Protein AF-A0A135UKJ0-F1 (afdb_monomer_lite)

Organism: NCBI:txid1209931

Radius of gyration: 21.59 Å; chains: 1; bounding box: 46×54×34 Å

Structure (mmCIF, N/CA/C/O backbone):
data_AF-A0A135UKJ0-F1
#
_entry.id   AF-A0A135UKJ0-F1
#
loop_
_atom_site.group_PDB
_atom_site.id
_atom_site.type_symbol
_atom_site.label_atom_id
_atom_site.label_alt_id
_atom_site.label_comp_id
_atom_site.label_asym_id
_atom_site.label_entity_id
_atom_site.label_seq_id
_atom_site.pdbx_PDB_ins_code
_atom_site.Cartn_x
_atom_site.Cartn_y
_atom_site.Cartn_z
_atom_site.occupancy
_atom_site.B_iso_or_equiv
_atom_site.auth_seq_id
_atom_site.auth_comp_id
_atom_site.auth_asym_id
_atom_site.auth_atom_id
_atom_site.pdbx_PDB_model_num
ATOM 1 N N . MET A 1 1 ? 8.099 -4.343 -18.637 1.00 76.00 1 MET A N 1
ATOM 2 C CA . MET A 1 1 ? 8.514 -3.409 -17.574 1.00 76.00 1 MET A CA 1
ATOM 3 C C . MET A 1 1 ? 10.024 -3.492 -17.488 1.00 76.00 1 MET A C 1
ATOM 5 O O . MET A 1 1 ? 10.538 -4.606 -17.443 1.00 76.00 1 MET A O 1
ATOM 9 N N . ASP A 1 2 ? 10.725 -2.365 -17.555 1.00 90.50 2 ASP A N 1
ATOM 10 C CA . ASP A 1 2 ? 12.188 -2.370 -17.509 1.00 90.50 2 ASP A CA 1
ATOM 11 C C . ASP A 1 2 ? 12.687 -2.752 -16.116 1.00 90.50 2 ASP A C 1
ATOM 13 O O . ASP A 1 2 ? 12.006 -2.532 -15.112 1.00 90.50 2 ASP A O 1
ATOM 17 N N . ARG A 1 3 ? 13.901 -3.310 -16.031 1.00 92.75 3 ARG A N 1
ATOM 18 C CA . ARG A 1 3 ? 14.495 -3.736 -14.752 1.00 92.75 3 ARG A CA 1
ATOM 19 C C . ARG A 1 3 ? 14.496 -2.612 -13.714 1.00 92.75 3 ARG A C 1
ATOM 21 O O . ARG A 1 3 ? 14.217 -2.866 -12.547 1.00 92.75 3 ARG A O 1
ATOM 28 N N . GLN A 1 4 ? 14.811 -1.390 -14.138 1.00 94.31 4 GLN A N 1
ATOM 29 C CA . GLN A 1 4 ? 14.824 -0.219 -13.264 1.00 94.31 4 GLN A CA 1
ATOM 30 C C . GLN A 1 4 ? 13.425 0.074 -12.705 1.00 94.31 4 GLN A C 1
ATOM 32 O O . GLN A 1 4 ? 13.258 0.200 -11.496 1.00 94.31 4 GLN A O 1
ATOM 37 N N . THR A 1 5 ? 12.407 0.059 -13.564 1.00 94.75 5 THR A N 1
ATOM 38 C CA . THR A 1 5 ? 11.009 0.248 -13.168 1.00 94.75 5 THR A CA 1
ATOM 39 C C . THR A 1 5 ? 10.526 -0.847 -12.216 1.00 94.75 5 THR A C 1
ATOM 41 O O . THR A 1 5 ? 9.809 -0.554 -11.264 1.00 94.75 5 THR A O 1
ATOM 44 N N . ILE A 1 6 ? 10.945 -2.103 -12.415 1.00 94.69 6 ILE A N 1
ATOM 45 C CA . ILE A 1 6 ? 10.629 -3.201 -11.484 1.00 94.69 6 ILE A CA 1
ATOM 46 C C . ILE A 1 6 ? 11.236 -2.926 -10.101 1.00 94.69 6 ILE A C 1
ATOM 48 O O . ILE A 1 6 ? 10.567 -3.104 -9.084 1.00 94.69 6 ILE A O 1
ATOM 52 N N . ILE A 1 7 ? 12.491 -2.472 -10.050 1.00 95.69 7 ILE A N 1
ATOM 53 C CA . ILE A 1 7 ? 13.176 -2.140 -8.792 1.00 95.69 7 ILE A CA 1
ATOM 54 C C . ILE A 1 7 ? 12.447 -1.018 -8.054 1.00 95.69 7 ILE A C 1
ATOM 56 O O . ILE A 1 7 ? 12.225 -1.122 -6.848 1.00 95.69 7 ILE A O 1
ATOM 60 N N . GLU A 1 8 ? 12.081 0.045 -8.765 1.00 97.25 8 GLU A N 1
ATOM 61 C CA . GLU A 1 8 ? 11.347 1.179 -8.202 1.00 97.25 8 GLU A CA 1
ATOM 62 C C . GLU A 1 8 ? 9.970 0.755 -7.697 1.00 97.25 8 GLU A C 1
ATOM 64 O O . GLU A 1 8 ? 9.624 1.047 -6.555 1.00 97.25 8 GLU A O 1
ATOM 69 N N . THR A 1 9 ? 9.239 -0.028 -8.491 1.00 96.94 9 THR A N 1
ATOM 70 C CA . THR A 1 9 ? 7.916 -0.545 -8.116 1.00 96.94 9 THR A CA 1
ATOM 71 C C . THR A 1 9 ? 7.996 -1.399 -6.851 1.00 96.94 9 THR A C 1
ATOM 73 O O . THR A 1 9 ? 7.266 -1.152 -5.894 1.00 96.94 9 THR A O 1
ATOM 76 N N . ASN A 1 10 ? 8.925 -2.359 -6.788 1.00 96.62 10 ASN A N 1
ATOM 77 C CA . ASN A 1 10 ? 9.094 -3.207 -5.606 1.00 96.62 10 ASN A CA 1
ATOM 78 C C . ASN A 1 10 ? 9.529 -2.398 -4.375 1.00 96.62 10 ASN A C 1
ATOM 80 O O . ASN A 1 10 ? 9.080 -2.678 -3.266 1.00 96.62 10 ASN A O 1
ATOM 84 N N . ARG A 1 11 ? 10.371 -1.369 -4.548 1.00 97.69 11 ARG A N 1
ATOM 85 C CA . ARG A 1 11 ? 10.731 -0.452 -3.456 1.00 97.69 11 ARG A CA 1
ATOM 86 C C . ARG A 1 11 ? 9.492 0.257 -2.916 1.00 97.69 11 ARG A C 1
ATOM 88 O O . ARG A 1 11 ? 9.287 0.243 -1.707 1.00 97.69 11 ARG A O 1
ATOM 95 N N . SER A 1 12 ? 8.671 0.829 -3.792 1.00 98.12 12 SER A N 1
ATOM 96 C CA . SER A 1 12 ? 7.433 1.504 -3.398 1.00 98.12 12 SER A CA 1
ATOM 97 C C . SER A 1 12 ? 6.467 0.559 -2.685 1.00 98.12 12 SER A C 1
ATOM 99 O O . SER A 1 12 ? 5.923 0.934 -1.652 1.00 98.12 12 SER A O 1
ATOM 101 N N . LEU A 1 13 ? 6.303 -0.679 -3.169 1.00 98.00 13 LEU A N 1
ATOM 102 C CA . LEU A 1 13 ? 5.455 -1.683 -2.514 1.00 98.00 13 LEU A CA 1
ATOM 103 C C . LEU A 1 13 ? 5.910 -1.974 -1.081 1.00 98.00 13 LEU A C 1
ATOM 105 O O . LEU A 1 13 ? 5.085 -2.011 -0.172 1.00 98.00 13 LEU A O 1
ATOM 109 N N . ARG A 1 14 ? 7.220 -2.130 -0.862 1.00 97.94 14 ARG A N 1
ATOM 110 C CA . ARG A 1 14 ? 7.784 -2.340 0.481 1.00 97.94 14 ARG A CA 1
ATOM 111 C C . ARG A 1 14 ? 7.573 -1.132 1.382 1.00 97.94 14 ARG A C 1
ATOM 113 O O . ARG A 1 14 ? 7.182 -1.300 2.529 1.00 97.94 14 ARG A O 1
ATOM 120 N N . THR A 1 15 ? 7.785 0.077 0.863 1.00 98.25 15 THR A N 1
ATOM 121 C CA . THR A 1 15 ? 7.515 1.309 1.614 1.00 98.25 15 THR A CA 1
ATOM 122 C C . THR A 1 15 ? 6.053 1.383 2.044 1.00 98.25 15 THR A C 1
ATOM 124 O O . THR A 1 15 ? 5.790 1.643 3.210 1.00 98.25 15 THR A O 1
ATOM 127 N N . ILE A 1 16 ? 5.109 1.095 1.143 1.00 98.19 16 ILE A N 1
ATOM 128 C CA . ILE A 1 16 ? 3.678 1.114 1.473 1.00 98.19 16 ILE A CA 1
ATOM 129 C C . ILE A 1 16 ? 3.360 0.095 2.571 1.00 98.19 16 ILE A C 1
ATOM 131 O O . ILE A 1 16 ? 2.694 0.448 3.537 1.00 98.19 16 ILE A O 1
ATOM 135 N N . LYS A 1 17 ? 3.859 -1.143 2.461 1.00 97.75 17 LYS A N 1
ATOM 136 C CA . LYS A 1 17 ? 3.644 -2.179 3.486 1.00 97.75 17 LYS A CA 1
ATOM 137 C C . LYS A 1 17 ? 4.150 -1.741 4.860 1.00 97.75 17 LYS A C 1
ATOM 139 O O . LYS A 1 17 ? 3.398 -1.824 5.824 1.00 97.75 17 LYS A O 1
ATOM 144 N N . ASN A 1 18 ? 5.364 -1.198 4.926 1.00 98.44 18 ASN A N 1
ATOM 145 C CA . ASN A 1 18 ? 5.946 -0.715 6.178 1.00 98.44 18 ASN A CA 1
ATOM 146 C C . ASN A 1 18 ? 5.140 0.450 6.782 1.00 98.44 18 ASN A C 1
ATOM 148 O O . ASN A 1 18 ? 4.948 0.507 7.993 1.00 98.44 18 ASN A O 1
ATOM 152 N N . GLU A 1 19 ? 4.657 1.387 5.959 1.00 98.44 19 GLU A N 1
ATOM 153 C CA . GLU A 1 19 ? 3.818 2.484 6.457 1.00 98.44 19 GLU A CA 1
ATOM 154 C C . GLU A 1 19 ? 2.450 1.984 6.940 1.00 98.44 19 GLU A C 1
ATOM 156 O O . GLU A 1 19 ? 1.958 2.468 7.957 1.00 98.44 19 GLU A O 1
ATOM 161 N N . LEU A 1 20 ? 1.852 0.984 6.281 1.00 98.38 20 LEU A N 1
ATOM 162 C CA . LEU A 1 20 ? 0.625 0.344 6.768 1.00 98.38 20 LEU A CA 1
ATOM 163 C C . LEU A 1 20 ? 0.839 -0.325 8.135 1.00 98.38 20 LEU A C 1
ATOM 165 O O . LEU A 1 20 ? 0.008 -0.150 9.023 1.00 98.38 20 LEU A O 1
ATOM 169 N N . GLU A 1 21 ? 1.958 -1.029 8.330 1.00 98.12 21 GLU A N 1
ATOM 170 C CA . GLU A 1 21 ? 2.328 -1.625 9.625 1.00 98.12 21 GLU A CA 1
ATOM 171 C C . GLU A 1 21 ? 2.502 -0.552 10.711 1.00 98.12 21 GLU A C 1
ATOM 173 O O . GLU A 1 21 ? 1.949 -0.670 11.801 1.00 98.12 21 GLU A O 1
ATOM 178 N N . ASN A 1 22 ? 3.189 0.546 10.392 1.00 98.50 22 ASN A N 1
ATOM 179 C CA . ASN A 1 22 ? 3.399 1.676 11.300 1.00 98.50 22 ASN A CA 1
ATOM 180 C C . ASN A 1 22 ? 2.079 2.364 11.701 1.00 98.50 22 ASN A C 1
ATOM 182 O O . ASN A 1 22 ? 1.904 2.783 12.847 1.00 98.50 22 ASN A O 1
ATOM 186 N N . LEU A 1 23 ? 1.135 2.506 10.765 1.00 98.38 23 LEU A N 1
ATOM 187 C CA . LEU A 1 23 ? -0.189 3.069 11.048 1.00 98.38 23 LEU A CA 1
ATOM 188 C C . LEU A 1 23 ? -1.036 2.138 11.920 1.00 98.38 23 LEU A C 1
ATOM 190 O O . LEU A 1 23 ? -1.756 2.630 12.794 1.00 98.38 23 LEU A O 1
ATOM 194 N N . LEU A 1 24 ? -0.939 0.825 11.702 1.00 98.19 24 LEU A N 1
ATOM 195 C CA . LEU A 1 24 ? -1.595 -0.181 12.534 1.00 98.19 24 LEU A CA 1
ATOM 196 C C . LEU A 1 24 ? -1.035 -0.160 13.963 1.00 98.19 24 LEU A C 1
ATOM 198 O O . LEU A 1 24 ? -1.805 -0.081 14.914 1.00 98.19 24 LEU A O 1
ATOM 202 N N . GLU A 1 25 ? 0.292 -0.142 14.124 1.00 98.12 25 GLU A N 1
ATOM 203 C CA . GLU A 1 25 ? 0.959 -0.112 15.436 1.00 98.12 25 GLU A CA 1
ATOM 204 C C . GLU A 1 25 ? 0.582 1.134 16.253 1.00 98.12 25 GLU A C 1
ATOM 206 O O . GLU A 1 25 ? 0.397 1.075 17.468 1.00 98.12 25 GLU A O 1
ATOM 211 N N . LYS A 1 26 ? 0.390 2.270 15.577 1.00 98.31 26 LYS A N 1
ATOM 212 C CA . LYS A 1 26 ? -0.083 3.519 16.193 1.00 98.31 26 LYS A CA 1
ATOM 213 C C . LYS A 1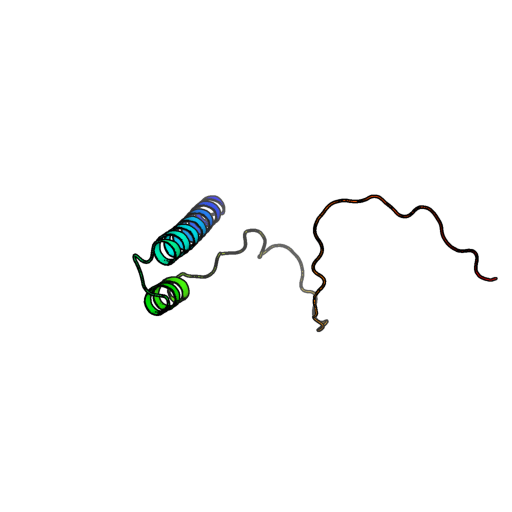 26 ? -1.586 3.535 16.488 1.00 98.31 26 LYS A C 1
ATOM 215 O O . LYS A 1 26 ? -2.067 4.510 17.063 1.00 98.31 26 LYS A O 1
ATOM 220 N N . GLY A 1 27 ? -2.333 2.512 16.071 1.00 97.19 27 GLY A N 1
ATOM 221 C CA . GLY A 1 27 ? -3.787 2.436 16.217 1.00 97.19 27 GLY A CA 1
ATOM 222 C C . GLY A 1 27 ? -4.556 3.435 15.345 1.00 97.19 27 GLY A C 1
ATOM 223 O O . GLY A 1 27 ? -5.700 3.758 15.654 1.00 97.19 27 GLY A O 1
ATOM 224 N N . VAL A 1 28 ? -3.938 3.959 14.278 1.00 98.44 28 VAL A N 1
ATOM 225 C CA . VAL A 1 28 ? -4.591 4.893 13.338 1.00 98.44 28 VAL A CA 1
ATOM 226 C C . VAL A 1 28 ? -5.568 4.152 12.427 1.00 98.44 28 VAL A C 1
ATOM 228 O O . VAL A 1 28 ? -6.607 4.697 12.056 1.00 98.44 28 VAL A O 1
ATOM 231 N N . ILE A 1 29 ? -5.236 2.909 12.075 1.00 98.00 29 ILE A N 1
ATOM 232 C CA . ILE A 1 29 ? -6.086 2.002 11.300 1.00 98.00 29 ILE A CA 1
ATOM 233 C C . ILE A 1 29 ? -6.362 0.733 12.112 1.00 98.00 29 ILE A C 1
ATOM 235 O O . ILE A 1 29 ? -5.556 0.352 12.959 1.00 98.00 29 ILE A O 1
ATOM 239 N N . SER A 1 30 ? -7.503 0.090 11.862 1.00 98.31 30 SER A N 1
ATOM 240 C CA . SER A 1 30 ? -7.832 -1.209 12.455 1.00 98.31 30 SER A CA 1
ATOM 241 C C . SER A 1 30 ? -7.114 -2.356 11.740 1.00 98.31 30 SER A C 1
ATOM 243 O O . SER A 1 30 ? -6.664 -2.204 10.602 1.00 98.31 30 SER A O 1
ATOM 245 N N . GLU A 1 31 ? -7.065 -3.520 12.389 1.00 97.50 31 GLU A N 1
ATOM 246 C CA . GLU A 1 31 ? -6.520 -4.755 11.810 1.00 97.50 31 GLU A CA 1
ATOM 247 C C . GLU A 1 31 ? -7.258 -5.149 10.519 1.00 97.50 31 GLU A C 1
ATOM 249 O O . GLU A 1 31 ? -6.618 -5.358 9.494 1.00 97.50 31 GLU A O 1
ATOM 254 N N . ASP A 1 32 ? -8.596 -5.073 10.495 1.00 97.88 32 ASP A N 1
ATOM 255 C CA . ASP A 1 32 ? -9.383 -5.331 9.276 1.00 97.88 32 ASP A CA 1
ATOM 256 C C . ASP A 1 32 ? -9.018 -4.388 8.113 1.00 97.88 32 ASP A C 1
ATOM 258 O O . ASP A 1 32 ? -9.005 -4.780 6.942 1.00 97.88 32 ASP A O 1
ATOM 262 N N . ALA A 1 33 ? -8.740 -3.115 8.421 1.00 97.50 33 ALA A N 1
ATOM 263 C CA . ALA A 1 33 ? -8.360 -2.127 7.418 1.00 97.50 33 ALA A CA 1
ATOM 264 C C . ALA A 1 33 ? -6.942 -2.388 6.897 1.00 97.50 33 ALA A C 1
ATOM 266 O O . ALA A 1 33 ? -6.710 -2.272 5.691 1.00 97.50 33 ALA A O 1
AT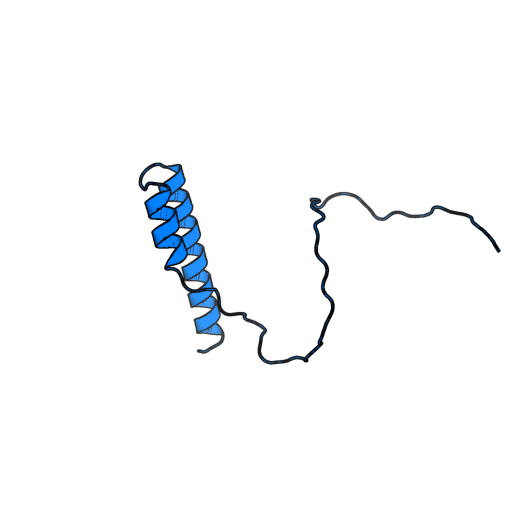OM 267 N N . TYR A 1 34 ? -6.015 -2.766 7.783 1.00 98.25 34 TYR A N 1
ATOM 268 C CA . TYR A 1 34 ? -4.680 -3.218 7.405 1.00 98.25 34 TYR A CA 1
ATOM 269 C C . TYR A 1 34 ? -4.763 -4.425 6.471 1.00 98.25 34 TYR A C 1
ATOM 271 O O . TYR A 1 34 ? -4.221 -4.352 5.373 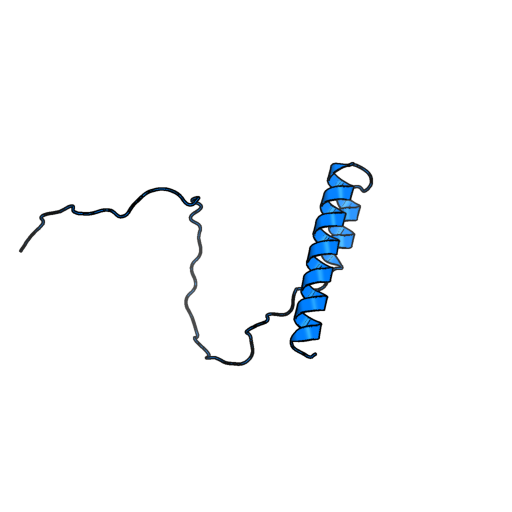1.00 98.25 34 TYR A O 1
ATOM 279 N N . ASP A 1 35 ? -5.496 -5.475 6.843 1.00 97.75 35 ASP A N 1
ATOM 280 C CA . ASP A 1 35 ? -5.610 -6.703 6.052 1.00 97.75 35 ASP A CA 1
ATOM 281 C C . ASP A 1 35 ? -6.220 -6.442 4.677 1.00 97.75 35 ASP A C 1
ATOM 283 O O . ASP A 1 35 ? -5.691 -6.893 3.659 1.00 97.75 35 ASP A O 1
ATOM 287 N N . SER A 1 36 ? -7.298 -5.656 4.623 1.00 97.75 36 SER A N 1
ATOM 288 C CA . SER A 1 36 ? -7.941 -5.269 3.367 1.00 97.75 36 SER A CA 1
ATOM 289 C C . SER A 1 36 ? -6.979 -4.499 2.456 1.00 97.75 36 SER A C 1
ATOM 291 O O . SER A 1 36 ? -6.781 -4.870 1.298 1.00 97.75 36 SER A O 1
ATOM 293 N N . MET A 1 37 ? -6.307 -3.466 2.977 1.00 96.94 37 MET A N 1
ATOM 294 C CA . MET A 1 37 ? -5.350 -2.680 2.193 1.00 96.94 37 MET A CA 1
ATOM 295 C C . MET A 1 37 ? -4.124 -3.507 1.792 1.00 96.94 37 MET A C 1
ATOM 297 O O . MET A 1 37 ? -3.706 -3.453 0.636 1.00 96.94 37 MET A O 1
ATOM 301 N N . HIS A 1 38 ? -3.576 -4.317 2.697 1.00 96.50 38 HIS A N 1
ATOM 302 C CA . HIS A 1 38 ? -2.426 -5.175 2.427 1.00 96.50 38 HIS A CA 1
ATOM 303 C C . HIS A 1 38 ? -2.752 -6.219 1.352 1.00 96.50 38 HIS A C 1
ATOM 305 O O . HIS A 1 38 ? -1.942 -6.437 0.450 1.00 96.50 38 HIS A O 1
ATOM 311 N N . ALA A 1 39 ? -3.951 -6.808 1.388 1.00 95.81 39 ALA A N 1
ATOM 312 C CA . ALA A 1 39 ? -4.419 -7.773 0.394 1.00 95.81 39 ALA A CA 1
ATOM 313 C C . ALA A 1 39 ? -4.639 -7.156 -0.997 1.00 95.81 39 ALA A C 1
ATOM 315 O O . ALA A 1 39 ? -4.536 -7.862 -2.000 1.00 95.81 39 ALA A O 1
ATOM 316 N N . THR A 1 40 ? -4.919 -5.849 -1.085 1.00 96.31 40 THR A N 1
ATOM 317 C CA . THR A 1 40 ? -5.043 -5.158 -2.383 1.00 96.31 40 THR A CA 1
ATOM 318 C C . THR A 1 40 ? -3.703 -4.874 -3.060 1.00 96.31 40 THR A C 1
ATOM 320 O O . THR A 1 40 ? -3.676 -4.603 -4.263 1.00 96.31 40 THR A O 1
ATOM 323 N N . LEU A 1 41 ? -2.584 -4.936 -2.327 1.00 95.38 41 LEU A N 1
ATOM 324 C CA . LEU A 1 41 ? -1.268 -4.683 -2.906 1.00 95.38 41 LEU A CA 1
ATOM 325 C C . LEU A 1 41 ? -0.855 -5.833 -3.839 1.00 95.38 41 LEU A C 1
ATOM 327 O O . LEU A 1 41 ? -0.928 -7.002 -3.454 1.00 95.38 41 LEU A O 1
ATOM 331 N N . PRO A 1 42 ? -0.358 -5.536 -5.053 1.00 95.62 42 PRO A N 1
ATOM 332 C CA . PRO A 1 42 ? 0.138 -6.570 -5.947 1.00 95.62 42 PRO A CA 1
ATOM 333 C C . PRO A 1 42 ? 1.406 -7.227 -5.383 1.00 95.62 42 PRO A C 1
ATOM 335 O O . PRO A 1 42 ? 2.176 -6.626 -4.628 1.00 95.62 42 PRO A O 1
ATOM 338 N N . ALA A 1 43 ? 1.649 -8.471 -5.794 1.00 94.12 43 ALA A N 1
ATOM 339 C CA . ALA A 1 43 ? 2.884 -9.171 -5.466 1.00 94.12 43 ALA A CA 1
ATOM 340 C C . ALA A 1 43 ? 4.104 -8.495 -6.119 1.00 94.12 43 ALA A C 1
ATOM 342 O O . ALA A 1 43 ? 4.026 -7.963 -7.229 1.00 94.12 43 ALA A O 1
ATOM 343 N N . GLU 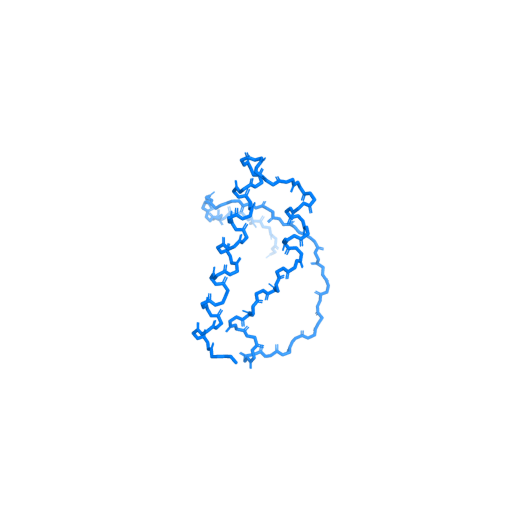A 1 44 ? 5.252 -8.550 -5.439 1.00 91.06 44 GLU A N 1
ATOM 344 C CA . GLU A 1 44 ? 6.512 -8.050 -5.991 1.00 91.06 44 GLU A CA 1
ATOM 345 C C . GLU A 1 44 ? 6.930 -8.865 -7.218 1.00 91.06 44 GLU A C 1
ATOM 347 O O . GLU A 1 44 ? 6.856 -10.095 -7.235 1.00 91.06 44 GLU A O 1
ATOM 352 N N . THR A 1 45 ? 7.421 -8.177 -8.246 1.00 92.25 45 THR A N 1
ATOM 353 C CA . THR A 1 45 ? 7.901 -8.849 -9.457 1.00 92.25 45 THR A CA 1
ATOM 354 C C . THR A 1 45 ? 9.331 -9.355 -9.234 1.00 92.25 45 THR A C 1
ATOM 356 O O . THR A 1 45 ? 10.193 -8.567 -8.829 1.00 92.25 45 THR A O 1
ATOM 359 N N . PRO A 1 46 ? 9.639 -10.638 -9.506 1.00 87.31 46 PRO A N 1
ATOM 360 C CA . PRO A 1 46 ? 10.980 -11.174 -9.306 1.00 87.31 46 PRO A CA 1
ATOM 361 C C . PRO A 1 46 ? 11.986 -10.505 -10.249 1.00 87.31 46 PRO A C 1
ATOM 363 O O . PRO A 1 46 ? 11.786 -10.434 -11.459 1.00 87.31 46 PRO A O 1
ATOM 366 N N . LEU A 1 47 ? 13.118 -10.061 -9.698 1.00 81.44 47 LEU A N 1
ATOM 367 C CA . LEU A 1 47 ? 14.204 -9.451 -10.479 1.00 81.44 47 LEU A CA 1
ATOM 368 C C . LEU A 1 47 ? 14.967 -10.461 -11.352 1.00 81.44 47 LEU A C 1
ATOM 370 O O . LEU A 1 47 ? 15.662 -10.065 -12.286 1.00 81.44 47 LEU A O 1
ATOM 374 N N . HIS A 1 48 ? 14.879 -11.750 -11.016 1.00 71.88 48 HIS A N 1
ATOM 375 C CA . HIS A 1 48 ? 15.636 -12.831 -11.639 1.00 71.88 48 HIS A CA 1
ATOM 376 C C . HIS A 1 48 ? 14.699 -14.015 -11.918 1.00 71.88 48 HIS A C 1
ATOM 378 O O . HIS A 1 48 ? 14.645 -14.969 -11.153 1.00 71.88 48 HIS A O 1
ATOM 384 N N . GLY A 1 49 ? 13.879 -13.902 -12.968 1.00 60.00 49 GLY A N 1
ATOM 385 C CA . GLY A 1 49 ? 12.794 -14.859 -13.230 1.00 60.00 49 GLY A CA 1
ATOM 386 C C . GLY A 1 49 ? 12.555 -15.241 -14.692 1.00 60.00 49 GLY A C 1
ATOM 387 O O . GLY A 1 49 ? 11.544 -15.869 -14.974 1.00 60.00 49 GLY A O 1
ATOM 388 N N . ALA A 1 50 ? 13.447 -14.896 -15.627 1.00 56.06 50 ALA A N 1
ATOM 389 C CA . ALA A 1 50 ? 13.306 -15.306 -17.036 1.00 56.06 50 ALA A CA 1
ATOM 390 C C . ALA A 1 50 ? 14.614 -15.779 -17.697 1.00 56.06 50 ALA A C 1
ATOM 392 O O . ALA A 1 50 ? 14.691 -15.881 -18.917 1.00 56.06 50 ALA A O 1
ATOM 393 N N . ALA A 1 51 ? 15.649 -16.088 -16.914 1.00 54.69 51 ALA A N 1
ATOM 394 C CA . ALA A 1 51 ? 16.870 -16.688 -17.439 1.00 54.69 51 ALA A CA 1
ATOM 395 C C . ALA A 1 51 ? 17.517 -17.596 -16.391 1.00 54.69 51 ALA A C 1
ATOM 397 O O . ALA A 1 51 ? 18.522 -17.225 -15.798 1.00 54.69 51 ALA A O 1
ATOM 398 N N . SER A 1 52 ? 16.919 -18.767 -16.139 1.00 49.81 52 SER A N 1
ATOM 399 C CA . SER A 1 52 ? 17.638 -20.049 -16.027 1.00 49.81 52 SER A CA 1
ATOM 400 C C . SER A 1 52 ? 16.769 -21.149 -15.411 1.00 49.81 52 SER A C 1
ATOM 402 O O . SER A 1 52 ? 16.600 -21.225 -14.203 1.00 49.81 52 SER A O 1
ATOM 404 N N . ARG A 1 53 ? 16.366 -22.065 -16.299 1.00 47.09 53 ARG A N 1
ATOM 405 C CA . ARG A 1 53 ? 16.264 -23.520 -16.099 1.00 47.09 53 ARG A CA 1
ATOM 406 C C . ARG A 1 53 ? 15.097 -24.039 -15.252 1.00 47.09 53 ARG A C 1
ATOM 408 O O . ARG A 1 53 ? 15.082 -23.978 -14.031 1.00 47.09 53 ARG A O 1
ATOM 415 N N . ALA A 1 54 ? 14.187 -24.696 -15.967 1.00 48.53 54 ALA A N 1
ATOM 416 C CA . ALA A 1 54 ? 13.349 -25.761 -15.448 1.00 48.53 54 ALA A CA 1
ATOM 417 C C . ALA A 1 54 ? 14.151 -26.726 -14.554 1.00 48.53 54 ALA A C 1
ATOM 419 O O . ALA A 1 54 ? 15.162 -27.285 -14.984 1.00 48.53 54 ALA A O 1
ATOM 420 N N . ALA A 1 55 ? 13.652 -26.956 -13.346 1.00 43.88 55 ALA A N 1
ATOM 421 C CA . ALA A 1 55 ? 13.893 -28.168 -12.581 1.00 43.88 55 ALA A CA 1
ATOM 422 C C . ALA A 1 55 ? 12.526 -28.628 -12.047 1.00 43.88 55 ALA A C 1
ATOM 424 O O . ALA A 1 55 ? 11.923 -27.907 -11.250 1.00 43.88 55 ALA A O 1
ATOM 425 N N . PRO A 1 56 ? 11.981 -29.763 -12.518 1.00 50.94 56 PRO A N 1
ATOM 426 C CA . PRO A 1 56 ? 10.786 -30.336 -11.932 1.00 50.94 56 PRO A CA 1
ATOM 427 C C . PRO A 1 56 ? 11.159 -31.097 -10.653 1.00 50.94 56 PRO A C 1
ATOM 429 O O . PRO A 1 56 ? 12.133 -31.843 -10.625 1.00 50.94 56 PRO A O 1
ATOM 432 N N . ASN A 1 57 ? 10.307 -30.935 -9.642 1.00 46.91 57 ASN A N 1
ATOM 433 C CA . ASN A 1 57 ? 10.092 -31.830 -8.504 1.00 46.91 57 ASN A CA 1
ATOM 434 C C . ASN A 1 57 ? 11.191 -31.908 -7.429 1.00 46.91 57 ASN A C 1
ATOM 436 O O . ASN A 1 57 ? 12.184 -32.606 -7.585 1.00 46.91 57 ASN A O 1
ATOM 440 N N . ALA A 1 58 ? 10.884 -31.369 -6.247 1.00 42.66 58 ALA A N 1
ATOM 441 C CA . ALA A 1 58 ? 10.813 -32.177 -5.026 1.00 42.66 58 ALA A CA 1
ATOM 442 C C . ALA A 1 58 ? 10.082 -31.389 -3.929 1.00 42.66 58 ALA A C 1
ATOM 444 O O . ALA A 1 58 ? 10.526 -30.333 -3.487 1.00 42.66 58 ALA A O 1
ATOM 445 N N . ALA A 1 59 ? 8.931 -31.913 -3.519 1.00 51.34 59 ALA A N 1
ATOM 446 C CA . ALA A 1 59 ? 8.226 -31.509 -2.317 1.00 51.34 59 ALA A CA 1
ATOM 447 C C . ALA A 1 59 ? 9.059 -31.850 -1.070 1.00 51.34 59 ALA A C 1
ATOM 449 O O . ALA A 1 59 ? 9.533 -32.978 -0.972 1.00 51.34 59 ALA A O 1
ATOM 450 N N . ALA A 1 60 ? 9.198 -30.894 -0.145 1.00 41.22 60 ALA A N 1
ATOM 451 C CA . ALA A 1 60 ? 9.176 -31.077 1.315 1.00 41.22 60 ALA A CA 1
ATOM 452 C C . ALA A 1 60 ? 9.661 -29.791 2.017 1.00 41.22 60 ALA A C 1
ATOM 454 O O . ALA A 1 60 ? 10.845 -29.468 2.027 1.00 41.22 60 ALA A O 1
ATOM 455 N N . THR A 1 61 ? 8.737 -29.062 2.637 1.00 41.06 61 THR A N 1
ATOM 456 C CA . THR A 1 61 ? 8.987 -28.330 3.892 1.00 41.06 61 THR A CA 1
ATOM 457 C C . THR A 1 61 ? 9.119 -29.355 5.046 1.00 41.06 61 THR A C 1
ATOM 459 O O . THR A 1 61 ? 8.683 -30.491 4.844 1.00 41.06 61 THR A O 1
ATOM 462 N N . PRO A 1 62 ? 9.651 -29.022 6.251 1.00 47.44 62 PRO A N 1
ATOM 463 C CA . PRO A 1 62 ? 9.649 -27.680 6.843 1.00 47.44 62 PRO A CA 1
ATOM 464 C C . PRO A 1 62 ? 10.902 -27.243 7.647 1.00 47.44 62 PRO A C 1
ATOM 466 O O . PRO A 1 62 ? 11.697 -28.043 8.115 1.00 47.44 62 PRO A O 1
ATOM 469 N N . VAL A 1 63 ? 10.989 -25.917 7.818 1.00 45.38 63 VAL A N 1
ATOM 470 C CA . VAL A 1 63 ? 11.566 -25.117 8.923 1.00 45.38 63 VAL A CA 1
ATOM 471 C C . VAL A 1 63 ? 12.905 -25.522 9.565 1.00 45.38 63 VAL A C 1
ATOM 473 O O . VAL A 1 63 ? 12.995 -26.500 10.295 1.00 45.38 63 VAL A O 1
ATOM 476 N N . GLN A 1 64 ? 13.886 -24.609 9.517 1.00 42.94 64 GLN A N 1
ATOM 477 C CA . GLN A 1 64 ? 14.689 -24.341 10.713 1.00 42.94 64 GLN A CA 1
ATOM 478 C C . GLN A 1 64 ? 15.147 -22.880 10.788 1.00 42.94 64 GLN A C 1
ATOM 480 O O . GLN A 1 64 ? 15.927 -22.374 9.986 1.00 42.94 64 GLN A O 1
ATOM 485 N N . HIS A 1 65 ? 14.591 -22.218 11.792 1.00 46.56 65 HIS A N 1
ATOM 486 C CA . HIS A 1 65 ? 14.965 -20.931 12.346 1.00 46.56 65 HIS A CA 1
ATOM 487 C C . HIS A 1 65 ? 16.330 -21.088 13.047 1.00 46.56 65 HIS A C 1
ATOM 489 O O . HIS A 1 65 ? 16.406 -21.876 13.987 1.00 46.56 65 HIS A O 1
ATOM 495 N N . ASN A 1 66 ? 17.389 -20.373 12.641 1.00 43.28 66 ASN A N 1
ATOM 496 C CA . ASN A 1 66 ? 18.376 -19.883 13.612 1.00 43.28 66 ASN A CA 1
ATOM 497 C C . ASN A 1 66 ? 19.274 -18.753 13.075 1.00 43.28 66 ASN A C 1
ATOM 499 O O . ASN A 1 66 ? 19.814 -18.814 11.975 1.00 43.28 66 ASN A O 1
ATOM 503 N N . ASN A 1 67 ? 19.409 -17.736 13.920 1.00 40.91 67 ASN A N 1
ATOM 504 C CA . ASN A 1 67 ? 20.129 -16.468 13.790 1.00 40.91 67 ASN A CA 1
ATOM 505 C C . ASN A 1 67 ? 21.669 -16.635 13.596 1.00 40.91 67 ASN A C 1
ATOM 507 O O . ASN A 1 67 ? 22.210 -17.687 13.945 1.00 40.91 67 ASN A O 1
ATOM 511 N N . PRO A 1 68 ? 22.407 -15.616 13.096 1.00 51.47 68 PRO A N 1
ATOM 512 C CA . PRO A 1 68 ? 23.797 -15.724 12.669 1.00 51.47 68 PRO A CA 1
ATOM 513 C C . PRO A 1 68 ? 24.768 -15.299 13.780 1.00 51.47 68 PRO A C 1
ATOM 515 O O . PRO A 1 68 ? 25.017 -14.115 13.967 1.00 51.47 68 PRO A O 1
ATOM 518 N N . ASN A 1 69 ? 25.336 -16.250 14.520 1.00 48.81 69 ASN A N 1
ATOM 519 C CA . ASN A 1 69 ? 26.633 -16.087 15.187 1.00 48.81 69 ASN A CA 1
ATOM 520 C C . ASN A 1 69 ? 27.081 -17.449 15.733 1.00 48.81 69 ASN A C 1
ATOM 522 O O . ASN A 1 69 ? 26.339 -18.023 16.528 1.00 48.81 69 ASN A O 1
ATOM 526 N N . SER A 1 70 ? 28.276 -17.920 15.352 1.00 45.91 70 SER A N 1
ATOM 527 C CA . SER A 1 70 ? 29.136 -18.947 16.001 1.00 45.91 70 SER A CA 1
ATOM 528 C C . SER A 1 70 ? 29.770 -19.933 14.996 1.00 45.91 70 SER A C 1
ATOM 530 O O . SER A 1 70 ? 29.179 -20.210 13.953 1.00 45.91 70 SER A O 1
ATOM 532 N N . PRO A 1 71 ? 31.008 -20.398 15.270 1.00 46.31 71 PRO A N 1
ATOM 533 C CA . PRO A 1 71 ? 31.999 -20.764 14.258 1.00 46.31 71 PRO A CA 1
ATOM 534 C C . PRO A 1 71 ? 31.940 -22.235 13.814 1.00 46.31 71 PRO A C 1
ATOM 536 O O . PRO A 1 71 ? 31.278 -23.069 14.425 1.00 46.31 71 PRO A O 1
ATOM 539 N N . ALA A 1 72 ? 32.663 -22.529 12.729 1.00 47.81 72 ALA A N 1
ATOM 540 C CA . ALA A 1 72 ? 32.794 -23.841 12.094 1.00 47.81 72 ALA A CA 1
ATOM 541 C C . ALA A 1 72 ? 33.108 -24.988 13.082 1.00 47.81 72 ALA A C 1
ATOM 543 O O . ALA A 1 72 ? 33.975 -24.817 13.944 1.00 47.81 72 ALA A O 1
ATOM 544 N N . PRO A 1 73 ? 32.506 -26.185 12.925 1.00 53.12 73 PRO A N 1
ATOM 545 C CA . PRO A 1 73 ? 32.913 -27.346 13.695 1.00 53.12 73 PRO A CA 1
ATOM 546 C C . PRO A 1 73 ? 34.097 -28.032 13.003 1.00 53.12 73 PRO A C 1
ATOM 548 O O . PRO A 1 73 ? 33.948 -28.792 12.047 1.00 53.12 73 PRO A O 1
ATOM 551 N N . THR A 1 74 ? 35.296 -27.767 13.516 1.00 52.22 74 THR A N 1
ATOM 552 C CA . THR A 1 74 ? 36.430 -28.687 13.402 1.00 52.22 74 THR A CA 1
ATOM 553 C C . THR A 1 74 ? 36.148 -29.924 14.264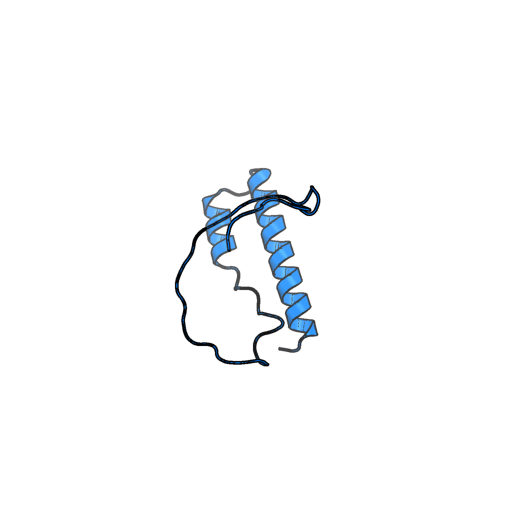 1.00 52.22 74 THR A C 1
ATOM 555 O O . THR A 1 74 ? 35.935 -29.800 15.463 1.00 52.22 74 THR A O 1
ATOM 558 N N . ALA A 1 75 ? 36.212 -31.097 13.630 1.00 50.94 75 ALA A N 1
ATOM 559 C CA . ALA A 1 75 ? 36.504 -32.423 14.192 1.00 50.94 75 ALA A CA 1
ATOM 560 C C . ALA A 1 75 ? 35.588 -33.030 15.286 1.00 50.94 75 ALA A C 1
ATOM 562 O O . ALA A 1 75 ? 35.771 -32.818 16.479 1.00 50.94 75 ALA A O 1
ATOM 563 N N . ALA A 1 76 ? 34.740 -33.967 14.856 1.00 44.12 76 ALA A N 1
ATOM 564 C CA . ALA A 1 76 ? 34.414 -35.247 15.510 1.00 44.12 76 ALA A CA 1
ATOM 565 C C . ALA A 1 76 ? 33.816 -36.122 14.385 1.00 44.12 76 ALA A C 1
ATOM 567 O O . ALA A 1 76 ? 32.999 -35.618 13.627 1.00 44.12 76 ALA A O 1
ATOM 568 N N . MET A 1 77 ? 34.164 -37.372 14.092 1.00 47.97 77 MET A N 1
ATOM 569 C CA . MET A 1 77 ? 34.544 -38.532 14.896 1.00 47.97 77 MET A CA 1
ATOM 570 C C . MET A 1 77 ? 34.983 -39.572 13.833 1.00 47.97 77 MET A C 1
ATOM 572 O O . MET A 1 77 ? 34.269 -39.784 12.860 1.00 47.97 77 MET A O 1
ATOM 576 N N . ALA A 1 78 ? 36.193 -40.126 13.839 1.00 54.62 78 ALA A N 1
ATOM 577 C CA . ALA A 1 78 ? 36.464 -41.361 14.570 1.00 54.62 78 ALA A CA 1
ATOM 578 C C . ALA A 1 78 ? 35.288 -42.361 14.516 1.00 54.62 78 ALA A C 1
ATOM 580 O O . ALA A 1 78 ? 34.643 -42.598 15.531 1.00 54.62 7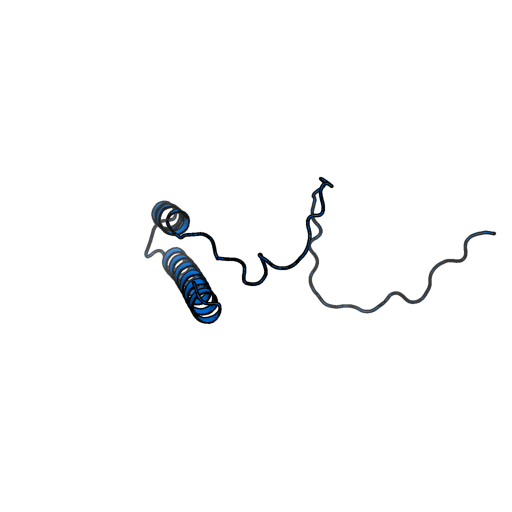8 ALA A O 1
ATOM 581 N N . ALA A 1 79 ? 35.005 -42.935 13.343 1.00 47.72 79 ALA A N 1
ATOM 582 C CA . ALA A 1 79 ? 34.234 -44.170 13.228 1.00 47.72 79 ALA A CA 1
ATOM 583 C C . ALA A 1 79 ? 34.500 -44.876 11.883 1.00 47.72 79 ALA A C 1
ATOM 585 O O . ALA A 1 79 ? 34.004 -44.449 10.848 1.00 47.72 79 ALA A O 1
ATOM 586 N N . LEU A 1 80 ? 35.239 -45.989 11.966 1.00 46.03 80 LEU A N 1
ATOM 587 C CA . LEU A 1 80 ? 35.000 -47.235 11.222 1.00 46.03 80 LEU A CA 1
ATOM 588 C C . LEU A 1 80 ? 35.162 -47.197 9.688 1.00 46.03 80 LEU A C 1
ATOM 590 O O . LEU A 1 80 ? 34.193 -46.964 8.970 1.00 46.03 80 LEU A O 1
ATOM 594 N N . ASN A 1 81 ? 36.352 -47.553 9.187 1.00 40.66 81 ASN A N 1
ATOM 595 C CA . ASN A 1 81 ? 36.611 -48.891 8.618 1.00 40.66 81 ASN A CA 1
ATOM 596 C C . ASN A 1 81 ? 38.099 -49.070 8.282 1.00 40.66 81 ASN A C 1
ATOM 598 O O . ASN A 1 81 ? 38.624 -48.248 7.500 1.00 40.66 81 ASN A O 1
#

Sequence (81 aa):
MDRQTIIETNRSLRTIKNELENLLEKGVISEDAYDSMHATLPAETPLHGAASRAAPNAAATPVQHNNPNSPAPTAAMAALN

Secondary structure (DSSP, 8-state):
--HHHHHHHHHHHHHHHHHHHHHHHTTSS-HHHHHHHHHHSPPPPPSS-SSS---------------S-------------

Foldseek 3Di:
DDLVVLVVLLVVLVVVLVVLVVCVVVVVDDPVRSVVVNVPRDDRDDSPDDDDDDDDDDDDDDDDDDDDDDDDDDDDDDDDD

pLDDT: mean 75.95, std 23.88, range [40.66, 98.5]